Protein AF-A0A1I1DVZ3-F1 (afdb_monomer)

Nearest PDB structures (foldseek):
  5sxc-assembly1_B  TM=3.433E-01  e=1.036E+00  Homo sapiens
  8i7r-assembly1_D5  TM=2.987E-01  e=3.873E+00  Mus musculus

Mean predicted a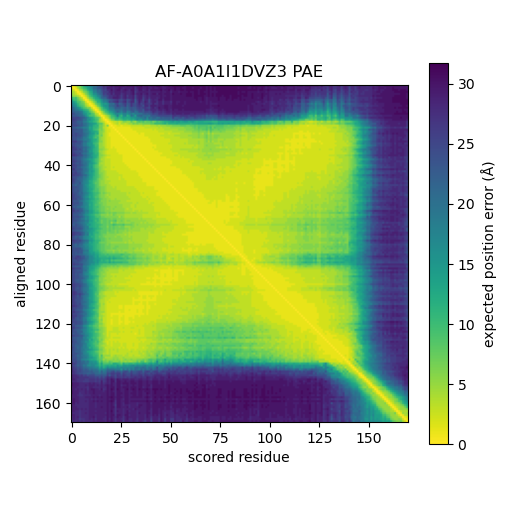ligned error: 12.65 Å

Organism: Natronobacterium haloterrestre (NCBI:txid148448)

Structure (mmCIF, N/CA/C/O backbone):
data_AF-A0A1I1DVZ3-F1
#
_entry.id   AF-A0A1I1DVZ3-F1
#
loop_
_atom_site.group_PDB
_atom_site.id
_atom_site.type_symbol
_atom_site.label_atom_id
_atom_site.label_alt_id
_atom_site.label_comp_id
_atom_site.label_asym_id
_atom_site.label_entity_id
_atom_site.label_seq_id
_atom_site.pdbx_PDB_ins_code
_atom_site.Cartn_x
_atom_site.Cartn_y
_atom_site.Cartn_z
_atom_site.occupancy
_atom_site.B_iso_or_equiv
_atom_site.auth_seq_id
_atom_site.auth_comp_id
_atom_site.auth_asym_id
_atom_site.auth_atom_id
_atom_site.pdbx_PDB_model_num
ATOM 1 N N . MET A 1 1 ? 58.005 8.285 -13.826 1.00 41.75 1 MET A N 1
ATOM 2 C CA . MET A 1 1 ? 56.826 7.568 -14.339 1.00 41.75 1 MET A CA 1
ATOM 3 C C . MET A 1 1 ? 55.647 8.245 -13.690 1.00 41.75 1 MET A C 1
ATOM 5 O O . MET A 1 1 ? 55.462 8.101 -12.492 1.00 41.75 1 MET A O 1
ATOM 9 N N . THR A 1 2 ? 55.045 9.163 -14.432 1.00 37.84 2 THR A N 1
ATOM 10 C CA . THR A 1 2 ? 53.879 9.946 -14.030 1.00 37.84 2 THR A CA 1
ATOM 11 C C . THR A 1 2 ? 52.686 9.002 -13.957 1.00 37.84 2 THR A C 1
ATOM 13 O O . THR A 1 2 ? 52.478 8.225 -14.884 1.00 37.84 2 THR A O 1
ATOM 16 N N . SER A 1 3 ? 51.974 9.015 -12.835 1.00 39.69 3 SER A N 1
ATOM 17 C CA . SER A 1 3 ? 50.671 8.369 -12.721 1.00 39.69 3 SER A CA 1
ATOM 18 C C . SER A 1 3 ? 49.631 9.355 -13.238 1.00 39.69 3 SER A C 1
ATOM 20 O O . SER A 1 3 ? 49.531 10.449 -12.684 1.00 39.69 3 SER A O 1
ATOM 22 N N . ASP A 1 4 ? 48.911 8.986 -14.292 1.00 39.94 4 ASP A N 1
ATOM 23 C CA . ASP A 1 4 ? 47.692 9.668 -14.727 1.00 39.94 4 ASP A CA 1
ATOM 24 C C . ASP A 1 4 ? 46.552 9.350 -13.744 1.00 39.94 4 ASP A C 1
ATOM 26 O O . ASP A 1 4 ? 46.308 8.168 -13.478 1.00 39.94 4 ASP A O 1
ATOM 30 N N . PRO A 1 5 ? 45.868 10.360 -13.177 1.00 47.25 5 PRO A N 1
ATOM 31 C CA . PRO A 1 5 ? 44.683 10.184 -12.357 1.00 47.25 5 PRO A CA 1
ATOM 32 C C . PRO A 1 5 ? 43.448 10.687 -13.116 1.00 47.25 5 PRO A C 1
ATOM 34 O O . PRO A 1 5 ? 42.856 11.673 -12.713 1.00 47.25 5 PRO A O 1
ATOM 37 N N . ASP A 1 6 ? 43.082 10.042 -14.218 1.00 41.62 6 ASP A N 1
ATOM 38 C CA . ASP A 1 6 ? 41.794 10.278 -14.881 1.00 41.62 6 ASP A CA 1
ATOM 39 C C . ASP A 1 6 ? 41.326 8.961 -15.499 1.00 41.62 6 ASP A C 1
ATOM 41 O O . ASP A 1 6 ? 41.637 8.613 -16.636 1.00 41.62 6 ASP A O 1
ATOM 45 N N . SER A 1 7 ? 40.630 8.170 -14.692 1.00 47.69 7 SER A N 1
ATOM 46 C CA . SER A 1 7 ? 39.798 7.075 -15.179 1.00 47.69 7 SER A CA 1
ATOM 47 C C . SER A 1 7 ? 38.698 6.826 -14.155 1.00 47.69 7 SER A C 1
ATOM 49 O O . SER A 1 7 ? 38.601 5.741 -13.586 1.00 47.69 7 SER A O 1
ATOM 51 N N . ASP A 1 8 ? 37.859 7.840 -13.939 1.00 43.19 8 ASP A N 1
ATOM 52 C CA . ASP A 1 8 ? 36.525 7.688 -13.345 1.00 43.19 8 ASP A CA 1
ATOM 53 C C . ASP A 1 8 ? 35.568 7.046 -14.370 1.00 43.19 8 ASP A C 1
ATOM 55 O O . ASP A 1 8 ? 34.494 7.559 -14.679 1.00 43.19 8 ASP A O 1
ATOM 59 N N . ALA A 1 9 ? 35.979 5.919 -14.952 1.00 42.25 9 ALA A N 1
ATOM 60 C CA . ALA A 1 9 ? 35.057 5.032 -15.636 1.00 42.25 9 ALA A CA 1
ATOM 61 C C . ALA A 1 9 ? 34.456 4.137 -14.552 1.00 42.25 9 ALA A C 1
ATOM 63 O O . ALA A 1 9 ? 35.104 3.192 -14.103 1.00 42.25 9 ALA A O 1
ATOM 64 N N . ASP A 1 10 ? 33.259 4.498 -14.090 1.00 39.22 10 ASP A N 1
ATOM 65 C CA . ASP A 1 10 ? 32.437 3.656 -13.223 1.00 39.22 10 ASP A CA 1
ATOM 66 C C . ASP A 1 10 ? 32.181 2.321 -13.949 1.00 39.22 10 ASP A C 1
ATOM 68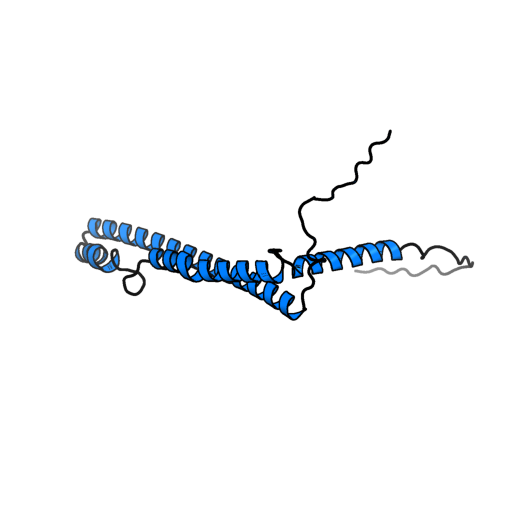 O O . ASP A 1 10 ? 31.508 2.310 -14.985 1.00 39.22 10 ASP A O 1
ATOM 72 N N . PRO A 1 11 ? 32.788 1.206 -13.510 1.00 39.62 11 PRO A N 1
ATOM 73 C CA . PRO A 1 11 ? 32.880 0.008 -14.320 1.00 39.62 11 PRO A CA 1
ATOM 74 C C . PRO A 1 11 ? 31.702 -0.926 -14.034 1.00 39.62 11 PRO A C 1
ATOM 76 O O . PRO A 1 11 ? 31.946 -2.081 -13.713 1.00 39.62 11 PRO A O 1
ATOM 79 N N . ASP A 1 12 ? 30.452 -0.454 -14.093 1.00 45.56 12 ASP A N 1
ATOM 80 C CA . ASP A 1 12 ? 29.285 -1.358 -14.113 1.00 45.56 12 ASP A CA 1
ATOM 81 C C . ASP A 1 12 ? 27.960 -0.689 -14.516 1.00 45.56 12 ASP A C 1
ATOM 83 O O . ASP A 1 12 ? 26.927 -0.816 -13.855 1.00 45.56 12 ASP A O 1
ATOM 87 N N . VAL A 1 13 ? 27.961 0.070 -15.610 1.00 47.22 13 VAL A N 1
ATOM 88 C CA . VAL A 1 13 ? 26.709 0.526 -16.210 1.00 47.22 13 VAL A CA 1
ATOM 89 C C . VAL A 1 13 ? 26.836 0.312 -17.705 1.00 47.22 13 VAL A C 1
ATOM 91 O O . VAL A 1 13 ? 27.476 1.109 -18.382 1.00 47.22 13 VAL A O 1
ATOM 94 N N . ALA A 1 14 ? 26.257 -0.774 -18.221 1.00 47.44 14 ALA A N 1
ATOM 95 C CA . ALA A 1 14 ? 25.968 -0.859 -19.646 1.00 47.44 14 ALA A CA 1
ATOM 96 C C . ALA A 1 14 ? 25.220 0.430 -20.021 1.00 47.44 14 ALA A C 1
ATOM 98 O O . ALA A 1 14 ? 24.123 0.704 -19.510 1.00 47.44 14 ALA A O 1
ATOM 99 N N . ASP A 1 15 ? 25.875 1.291 -20.800 1.00 57.72 15 ASP A N 1
ATOM 100 C CA . ASP A 1 15 ? 25.218 2.451 -21.377 1.00 57.72 15 ASP A CA 1
ATOM 101 C C . ASP A 1 15 ? 24.066 1.885 -22.209 1.00 57.72 15 ASP A C 1
ATOM 103 O O . ASP A 1 15 ? 24.278 1.020 -23.057 1.00 57.72 15 ASP A O 1
ATOM 107 N N . GLY A 1 16 ? 22.832 2.341 -21.962 1.00 55.88 16 GLY A N 1
ATOM 108 C CA . GLY A 1 16 ? 21.633 1.899 -22.702 1.00 55.88 16 GLY A CA 1
ATOM 109 C C . GLY A 1 16 ? 21.648 2.275 -24.195 1.00 55.88 16 GLY A C 1
ATOM 110 O O . GLY A 1 16 ? 20.612 2.254 -24.859 1.00 55.88 16 GLY A O 1
ATOM 111 N N . ASP A 1 17 ? 22.818 2.672 -24.685 1.00 60.56 17 ASP A N 1
ATOM 112 C CA . ASP A 1 17 ? 23.163 3.065 -26.039 1.00 60.56 17 ASP A CA 1
ATOM 113 C C . ASP A 1 17 ? 23.428 1.839 -26.932 1.00 60.56 17 ASP A C 1
ATOM 115 O O . ASP A 1 17 ? 23.103 1.864 -28.113 1.00 60.56 17 ASP A O 1
ATOM 119 N N . ASP A 1 18 ? 23.905 0.722 -26.362 1.00 71.88 18 ASP A N 1
ATOM 120 C CA . ASP A 1 18 ? 24.167 -0.521 -27.117 1.00 71.88 18 ASP A CA 1
ATOM 121 C C . ASP A 1 18 ? 22.898 -1.376 -27.343 1.00 71.88 18 ASP A C 1
ATOM 123 O O . ASP A 1 18 ? 22.931 -2.385 -28.047 1.00 71.88 18 ASP A O 1
ATOM 127 N N . LEU A 1 19 ? 21.759 -0.977 -26.761 1.00 85.00 19 LEU A N 1
ATOM 128 C CA . LEU A 1 19 ? 20.479 -1.668 -26.933 1.00 85.00 19 LEU A CA 1
ATOM 129 C C . LEU A 1 19 ? 19.810 -1.254 -28.251 1.00 85.00 19 LEU A C 1
ATOM 131 O O . LEU A 1 19 ? 19.366 -0.114 -28.412 1.00 85.00 19 LEU A O 1
ATOM 135 N N . GLU A 1 20 ? 19.649 -2.190 -29.184 1.00 89.00 20 GLU A N 1
ATOM 136 C CA . GLU A 1 20 ? 18.921 -1.964 -30.439 1.00 89.00 20 GLU A CA 1
ATOM 137 C C . GLU A 1 20 ? 17.393 -2.030 -30.233 1.00 89.00 20 GLU A C 1
ATOM 139 O O . GLU A 1 20 ? 16.728 -2.969 -30.660 1.00 89.00 20 GLU A O 1
ATOM 144 N N . LEU A 1 21 ? 16.827 -1.009 -29.582 1.00 93.69 21 LEU A N 1
ATOM 145 C CA . LEU A 1 21 ? 15.379 -0.854 -29.385 1.00 93.69 21 LEU A CA 1
ATOM 146 C C . LEU A 1 21 ? 14.715 -0.067 -30.517 1.00 93.69 21 LEU A C 1
ATOM 148 O O . LEU A 1 21 ? 15.203 0.987 -30.936 1.00 93.69 21 LEU A O 1
ATOM 152 N N . THR A 1 22 ? 13.528 -0.504 -30.937 1.00 95.12 22 THR A N 1
ATOM 153 C CA . THR A 1 22 ? 12.620 0.350 -31.706 1.00 95.12 22 THR A CA 1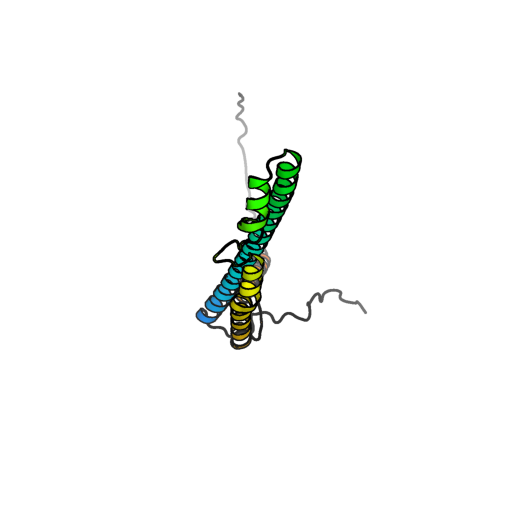
ATOM 154 C C . THR A 1 22 ? 12.061 1.477 -30.833 1.00 95.12 22 THR A C 1
ATOM 156 O O . THR A 1 22 ? 11.920 1.348 -29.618 1.00 95.12 22 THR A O 1
ATOM 159 N N . GLU A 1 23 ? 11.650 2.581 -31.461 1.00 92.94 23 GLU A N 1
ATOM 160 C CA . GLU A 1 23 ? 11.001 3.703 -30.764 1.00 92.94 23 GLU A CA 1
ATOM 161 C C . GLU A 1 23 ? 9.741 3.261 -29.995 1.00 92.94 23 GLU A C 1
ATOM 163 O O . GLU A 1 23 ? 9.410 3.818 -28.950 1.00 92.94 23 GLU A O 1
ATOM 168 N N . ALA A 1 24 ? 9.020 2.260 -30.512 1.00 96.88 24 ALA A N 1
ATOM 169 C CA . ALA A 1 24 ? 7.826 1.724 -29.869 1.00 96.88 24 ALA A CA 1
ATOM 170 C C . ALA A 1 24 ? 8.163 0.896 -28.618 1.00 96.88 24 ALA A C 1
ATOM 172 O O . ALA A 1 24 ? 7.459 1.013 -27.617 1.00 96.88 24 ALA A O 1
ATOM 173 N N . GLU A 1 25 ? 9.229 0.091 -28.656 1.00 96.75 25 GLU A N 1
ATOM 174 C CA . GLU A 1 25 ? 9.705 -0.679 -27.497 1.00 96.75 25 GLU A CA 1
ATOM 175 C C . GLU A 1 25 ? 10.236 0.246 -26.403 1.00 96.75 25 GLU A C 1
ATOM 177 O O . GLU A 1 25 ? 9.863 0.095 -25.243 1.00 96.75 25 GLU A O 1
ATOM 182 N N . GLU A 1 26 ? 11.023 1.259 -26.769 1.00 95.00 26 GLU A N 1
ATOM 183 C CA . GLU A 1 26 ? 11.514 2.254 -25.816 1.00 95.00 26 GLU A CA 1
ATOM 184 C C . GLU A 1 26 ? 10.354 2.994 -25.121 1.00 95.00 26 GLU A C 1
ATOM 186 O O . GLU A 1 26 ? 10.319 3.096 -23.892 1.00 95.00 26 GLU A O 1
ATOM 191 N N . GLN A 1 27 ? 9.358 3.453 -25.888 1.00 95.69 27 GLN A N 1
ATOM 192 C CA . GLN A 1 27 ? 8.164 4.098 -25.328 1.00 95.69 27 GLN A CA 1
ATOM 193 C C . GLN A 1 27 ? 7.359 3.159 -24.423 1.00 95.69 27 GLN A C 1
ATOM 195 O O . GLN A 1 27 ? 6.840 3.602 -23.396 1.00 95.69 27 GLN A O 1
ATOM 200 N N . ALA A 1 28 ? 7.239 1.880 -24.787 1.00 97.56 28 ALA A N 1
ATOM 201 C CA . ALA A 1 28 ? 6.533 0.892 -23.980 1.00 97.56 28 ALA A CA 1
ATOM 202 C C . ALA A 1 28 ? 7.241 0.652 -22.639 1.00 97.56 28 ALA A C 1
ATOM 204 O O . ALA A 1 28 ? 6.588 0.724 -21.599 1.00 97.56 28 ALA A O 1
ATOM 205 N N . LEU A 1 29 ? 8.563 0.454 -22.649 1.00 96.81 29 LEU A N 1
ATOM 206 C CA . LEU A 1 29 ? 9.367 0.276 -21.436 1.00 96.81 29 LEU A CA 1
ATOM 207 C C . LEU A 1 29 ? 9.261 1.492 -20.509 1.00 96.81 29 LEU A C 1
ATOM 209 O O . LEU A 1 29 ? 8.996 1.344 -19.316 1.00 96.81 29 LEU A O 1
ATOM 213 N N . HIS A 1 30 ? 9.374 2.705 -21.057 1.00 96.31 30 HIS A N 1
ATOM 214 C CA . HIS A 1 30 ? 9.201 3.926 -20.272 1.00 96.31 30 HIS A CA 1
ATOM 215 C C . HIS A 1 30 ? 7.789 4.034 -19.668 1.00 96.31 30 HIS A C 1
ATOM 217 O O . HIS A 1 30 ? 7.632 4.366 -18.490 1.00 96.31 30 HIS A O 1
ATOM 223 N N . ALA A 1 31 ? 6.748 3.716 -20.443 1.00 97.88 31 ALA A N 1
ATOM 224 C CA . ALA A 1 31 ? 5.372 3.734 -19.957 1.00 97.88 31 ALA A CA 1
ATOM 225 C C . ALA A 1 31 ? 5.126 2.699 -18.846 1.00 97.88 31 ALA A C 1
ATOM 227 O O . ALA A 1 31 ? 4.432 3.009 -17.877 1.00 97.88 31 ALA A O 1
ATOM 228 N N . MET A 1 32 ? 5.701 1.498 -18.959 1.00 97.88 32 MET A N 1
ATOM 229 C CA . MET A 1 32 ? 5.614 0.466 -17.922 1.00 97.88 32 MET A CA 1
ATOM 230 C C . MET A 1 32 ? 6.306 0.909 -16.633 1.00 97.88 32 MET A C 1
ATOM 232 O O . MET A 1 32 ? 5.689 0.845 -15.571 1.00 97.88 32 MET A O 1
ATOM 236 N N . GLN A 1 33 ? 7.519 1.456 -16.727 1.00 96.06 33 GLN A N 1
ATOM 237 C CA . GLN A 1 33 ? 8.257 1.987 -15.579 1.00 96.06 33 GLN A CA 1
ATOM 238 C C . GLN A 1 33 ? 7.458 3.073 -14.837 1.00 96.06 33 GLN A C 1
ATOM 240 O O . GLN A 1 33 ? 7.326 3.029 -13.613 1.00 96.06 33 GLN A O 1
ATOM 245 N N . LEU A 1 34 ? 6.874 4.030 -15.570 1.00 97.50 34 LEU A N 1
ATOM 246 C CA . LEU A 1 34 ? 5.995 5.046 -14.980 1.00 97.50 34 LEU A CA 1
ATOM 247 C C . LEU A 1 34 ? 4.734 4.424 -14.365 1.00 97.50 34 LEU A C 1
ATOM 249 O O . LEU A 1 34 ? 4.303 4.830 -13.286 1.00 97.50 34 LEU A O 1
ATOM 253 N N . GLY A 1 35 ? 4.137 3.438 -15.036 1.00 98.06 35 GLY A N 1
ATOM 254 C CA . GLY A 1 35 ? 2.977 2.706 -14.536 1.00 98.06 35 GLY A CA 1
ATOM 255 C C . GLY A 1 35 ? 3.245 2.051 -13.181 1.00 98.06 35 GLY A C 1
ATOM 256 O O . GLY A 1 35 ? 2.492 2.285 -12.235 1.00 98.06 35 GLY A O 1
ATOM 257 N N . ILE A 1 36 ? 4.345 1.305 -13.063 1.00 97.81 36 ILE A N 1
ATOM 258 C CA . ILE A 1 36 ? 4.779 0.665 -11.814 1.00 97.81 36 ILE A CA 1
ATOM 259 C C . ILE A 1 36 ? 5.025 1.696 -10.714 1.00 97.81 36 ILE A C 1
ATOM 261 O O . ILE A 1 36 ? 4.551 1.532 -9.590 1.00 97.81 36 ILE A O 1
ATOM 265 N N . GLU A 1 37 ? 5.667 2.818 -11.035 1.00 98.06 37 GLU A N 1
ATOM 266 C CA . GLU A 1 37 ? 5.876 3.907 -10.079 1.00 98.06 37 GLU A CA 1
ATOM 267 C C . GLU A 1 37 ? 4.545 4.430 -9.502 1.00 98.06 37 GLU A C 1
ATOM 269 O O . GLU A 1 37 ? 4.418 4.670 -8.297 1.00 98.06 37 GLU A O 1
ATOM 274 N N . TYR A 1 38 ? 3.515 4.582 -10.340 1.00 98.62 38 TYR A N 1
ATOM 275 C CA . TYR A 1 38 ? 2.179 4.961 -9.876 1.00 98.62 38 TYR A CA 1
ATOM 276 C C . TYR A 1 38 ? 1.492 3.871 -9.048 1.00 98.62 38 TYR A C 1
ATOM 278 O O . TYR A 1 38 ? 0.793 4.208 -8.090 1.00 98.62 38 TYR A O 1
ATOM 286 N N . ILE A 1 39 ? 1.705 2.591 -9.359 1.00 98.62 39 ILE A N 1
ATOM 287 C CA . ILE A 1 39 ? 1.179 1.476 -8.560 1.00 98.62 39 ILE A CA 1
ATOM 288 C C . ILE A 1 39 ? 1.830 1.472 -7.168 1.00 98.62 39 ILE A C 1
ATOM 290 O O . ILE A 1 39 ? 1.115 1.417 -6.166 1.00 98.62 39 ILE A O 1
ATOM 294 N N . TYR A 1 40 ? 3.148 1.665 -7.067 1.00 98.50 40 TYR A N 1
ATOM 295 C CA . TYR A 1 40 ? 3.829 1.825 -5.776 1.00 98.50 40 TYR A CA 1
ATOM 296 C C . TYR A 1 40 ? 3.326 3.041 -4.987 1.00 98.50 40 TYR A C 1
ATOM 298 O O . TYR A 1 40 ? 3.146 2.965 -3.769 1.00 98.50 40 TYR A O 1
ATOM 306 N N . ARG A 1 41 ? 3.038 4.168 -5.653 1.00 98.62 41 ARG A N 1
ATOM 307 C CA . ARG A 1 41 ? 2.412 5.332 -4.994 1.00 98.62 41 ARG A CA 1
ATOM 308 C C . ARG A 1 41 ? 1.011 5.021 -4.469 1.00 98.62 41 ARG A C 1
ATOM 310 O O . ARG A 1 41 ? 0.657 5.473 -3.377 1.00 98.62 41 ARG A O 1
ATOM 317 N N . ALA A 1 42 ? 0.220 4.265 -5.228 1.00 98.50 42 ALA A N 1
ATOM 318 C CA . ALA A 1 42 ? -1.097 3.815 -4.794 1.00 98.50 42 ALA A CA 1
ATOM 319 C C . ALA A 1 42 ? -0.985 2.891 -3.572 1.00 98.50 42 ALA A C 1
ATOM 321 O O . ALA A 1 42 ? -1.698 3.101 -2.592 1.00 98.50 42 ALA A O 1
ATOM 322 N N . TYR A 1 43 ? -0.027 1.960 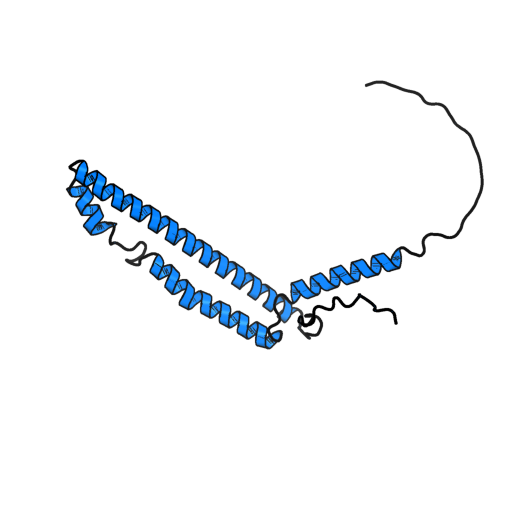-3.573 1.00 98.62 43 TYR A N 1
ATOM 323 C CA . TYR A 1 43 ? 0.268 1.112 -2.418 1.00 98.62 43 TYR A CA 1
ATOM 324 C C . TYR A 1 43 ? 0.667 1.930 -1.181 1.00 98.62 43 TYR A C 1
ATOM 326 O O . TYR A 1 43 ? 0.127 1.732 -0.093 1.00 98.62 43 TYR A O 1
ATOM 334 N N . GLY A 1 44 ? 1.538 2.930 -1.347 1.00 98.62 44 GLY A N 1
ATOM 335 C CA . GLY A 1 44 ? 1.891 3.861 -0.272 1.00 98.62 44 GLY A CA 1
ATOM 336 C C . GLY A 1 44 ? 0.676 4.605 0.297 1.00 98.62 44 GLY A C 1
ATOM 337 O O . GLY A 1 44 ? 0.546 4.747 1.512 1.00 98.62 44 GLY A O 1
ATOM 338 N N . SER A 1 45 ? -0.252 5.021 -0.568 1.00 98.62 45 SER A N 1
ATOM 339 C CA . SER A 1 45 ? -1.506 5.665 -0.152 1.00 98.62 45 SER A CA 1
ATOM 340 C C . SER A 1 45 ? -2.439 4.698 0.588 1.00 98.62 45 SER A C 1
ATOM 342 O O . SER A 1 45 ? -3.106 5.096 1.543 1.00 98.62 45 SER A O 1
ATOM 344 N N . LEU A 1 46 ? -2.464 3.421 0.197 1.00 98.25 46 LEU A N 1
ATOM 345 C CA . LEU A 1 46 ? -3.225 2.374 0.880 1.00 98.25 46 LEU A CA 1
ATOM 346 C C . LEU A 1 46 ? -2.669 2.093 2.287 1.00 98.25 46 LEU A C 1
ATOM 348 O O . LEU A 1 46 ? -3.439 1.994 3.242 1.00 98.25 46 LEU A O 1
ATOM 352 N N . LEU A 1 47 ? -1.342 2.056 2.440 1.00 98.69 47 LEU A N 1
ATOM 353 C CA . LEU A 1 47 ? -0.681 1.970 3.747 1.00 98.69 47 LEU A CA 1
ATOM 354 C C . LEU A 1 47 ? -0.996 3.186 4.626 1.00 98.69 47 LEU A C 1
ATOM 356 O O . LEU A 1 47 ? -1.280 3.047 5.817 1.00 98.69 47 LEU A O 1
ATOM 360 N N . GLU A 1 48 ? -0.972 4.391 4.054 1.00 98.75 48 GLU A N 1
ATOM 361 C CA . GLU A 1 48 ? -1.341 5.600 4.786 1.00 98.75 48 GLU A CA 1
ATOM 362 C C . GLU A 1 48 ? -2.801 5.541 5.266 1.00 98.75 48 GLU A C 1
ATOM 364 O O . GLU A 1 48 ? -3.078 5.813 6.440 1.00 98.75 48 GLU A O 1
ATOM 369 N N . PHE A 1 49 ? -3.722 5.134 4.391 1.00 98.31 49 PHE A N 1
ATOM 370 C CA . PHE A 1 49 ? -5.121 4.899 4.738 1.00 98.31 49 PHE A CA 1
ATOM 371 C C . PHE A 1 49 ? -5.258 3.890 5.887 1.00 98.31 49 PHE A C 1
ATOM 373 O O . PHE A 1 49 ? -5.918 4.197 6.883 1.00 98.31 49 PHE A O 1
ATOM 380 N N . HIS A 1 50 ? -4.584 2.737 5.803 1.00 98.06 50 HIS A N 1
ATOM 381 C CA . HIS A 1 50 ? -4.566 1.729 6.864 1.00 98.06 50 HIS A CA 1
ATOM 382 C C . HIS A 1 50 ? -4.119 2.325 8.209 1.00 98.06 50 HIS A C 1
ATOM 384 O O . HIS A 1 50 ? -4.809 2.166 9.219 1.00 98.06 50 HIS A O 1
ATOM 390 N N . HIS A 1 51 ? -3.024 3.091 8.229 1.00 98.56 51 HIS A N 1
ATOM 391 C CA . HIS A 1 51 ? -2.533 3.730 9.451 1.00 98.56 51 HIS A CA 1
ATOM 392 C C . HIS A 1 51 ? -3.507 4.764 10.028 1.00 98.56 51 HIS A C 1
ATOM 394 O O . HIS A 1 51 ? -3.646 4.864 11.250 1.00 98.56 51 HIS A O 1
ATOM 400 N N . HIS A 1 52 ? -4.174 5.558 9.184 1.00 98.56 52 HIS A N 1
ATOM 401 C CA . HIS A 1 52 ? -5.184 6.513 9.649 1.00 98.56 52 HIS A CA 1
ATOM 402 C C . HIS A 1 52 ? -6.390 5.803 10.262 1.00 98.56 52 HIS A C 1
ATOM 404 O O . HIS A 1 52 ? -6.831 6.204 11.338 1.00 98.56 52 HIS A O 1
ATOM 410 N N . VAL A 1 53 ? -6.871 4.727 9.636 1.00 97.56 53 VAL A N 1
ATOM 411 C CA . VAL A 1 53 ? -7.969 3.915 10.179 1.00 97.56 53 VAL A CA 1
ATOM 412 C C . VAL A 1 53 ? -7.563 3.270 11.503 1.00 97.56 53 VAL A C 1
ATOM 414 O O . VAL A 1 53 ? -8.289 3.413 12.481 1.00 97.56 53 VAL A O 1
ATOM 417 N N . GLY A 1 54 ? -6.377 2.660 11.590 1.00 96.69 54 GLY A N 1
ATOM 418 C CA . GLY A 1 54 ? -5.882 2.069 12.839 1.00 96.69 54 GLY A CA 1
ATOM 419 C C . GLY A 1 54 ? -5.781 3.089 13.980 1.00 96.69 54 GLY A C 1
ATOM 420 O O . GLY A 1 54 ? -6.217 2.825 15.100 1.00 96.69 54 GLY A O 1
ATOM 421 N N . ARG A 1 55 ? -5.294 4.307 13.698 1.00 98.31 55 ARG A N 1
ATOM 422 C CA . ARG A 1 55 ? -5.290 5.406 14.681 1.00 98.31 55 ARG A CA 1
ATOM 423 C C . ARG A 1 55 ? -6.697 5.813 15.114 1.00 98.31 55 ARG A C 1
ATOM 425 O O . ARG A 1 55 ? -6.907 6.076 16.296 1.00 98.31 55 ARG A O 1
ATOM 432 N N . ALA A 1 56 ? -7.643 5.881 14.181 1.00 97.62 56 ALA A N 1
ATOM 433 C CA . ALA A 1 56 ? -9.030 6.196 14.500 1.00 97.62 56 ALA A CA 1
ATOM 434 C C . ALA A 1 56 ? -9.658 5.107 15.382 1.00 97.62 56 ALA A C 1
ATOM 436 O O . ALA A 1 56 ? -10.272 5.440 16.390 1.00 97.62 56 ALA A O 1
ATOM 437 N N . MET A 1 57 ? -9.440 3.825 15.068 1.00 97.00 57 MET A N 1
ATOM 438 C CA . MET A 1 57 ? -9.946 2.703 15.867 1.00 97.00 57 MET A CA 1
ATOM 439 C C . MET A 1 57 ? -9.373 2.695 17.287 1.00 97.00 57 MET A C 1
ATOM 441 O O . MET A 1 57 ? -10.129 2.495 18.231 1.00 97.00 57 MET A O 1
ATOM 445 N N . ASN A 1 58 ? -8.088 3.023 17.466 1.00 97.88 58 ASN A N 1
ATOM 446 C CA . ASN A 1 58 ? -7.515 3.202 18.805 1.00 97.88 58 ASN A CA 1
ATOM 447 C C . ASN A 1 58 ? -8.247 4.297 19.592 1.00 97.88 58 ASN A C 1
ATOM 449 O O . ASN A 1 58 ? -8.602 4.095 20.746 1.00 97.88 58 ASN A O 1
ATOM 453 N N . ARG A 1 59 ? -8.544 5.439 18.956 1.00 98.56 59 ARG A N 1
ATOM 454 C CA . ARG A 1 59 ? -9.287 6.516 19.623 1.00 98.56 59 ARG A CA 1
ATOM 455 C C . ARG A 1 59 ? -10.730 6.118 19.949 1.00 98.56 59 ARG A C 1
ATOM 457 O O . ARG A 1 59 ? -11.265 6.583 20.951 1.00 98.56 59 ARG A O 1
ATOM 464 N N . MET A 1 60 ? -11.355 5.285 19.118 1.00 98.19 60 MET A N 1
ATOM 465 C CA . MET A 1 60 ? -12.684 4.728 19.393 1.00 98.19 60 MET A CA 1
ATOM 466 C C . MET A 1 60 ? -12.654 3.743 20.569 1.00 98.19 60 MET A C 1
ATOM 468 O O . MET A 1 60 ? -13.589 3.745 21.361 1.00 98.19 60 MET A O 1
ATOM 472 N N . ALA A 1 61 ? -11.582 2.961 20.720 1.00 98.25 61 ALA A N 1
ATOM 473 C CA . ALA A 1 61 ? -11.377 2.104 21.886 1.00 98.25 61 ALA A CA 1
ATOM 474 C C . ALA A 1 61 ? -11.179 2.932 23.168 1.00 98.25 61 ALA A C 1
ATOM 476 O O . ALA A 1 61 ? -11.839 2.669 24.165 1.00 98.25 61 ALA A O 1
ATOM 477 N N . ASP A 1 62 ? -10.381 4.006 23.120 1.00 98.69 62 ASP A N 1
ATOM 478 C CA . ASP A 1 62 ? -10.274 4.938 24.254 1.00 98.69 62 ASP A CA 1
ATOM 479 C C . ASP A 1 62 ? -11.653 5.525 24.626 1.00 98.69 62 ASP A C 1
ATOM 481 O O . ASP A 1 62 ? -11.985 5.679 25.799 1.00 98.69 62 ASP A O 1
ATOM 485 N N . ALA A 1 63 ? -12.479 5.848 23.624 1.00 98.75 63 ALA A N 1
ATOM 486 C CA . ALA A 1 63 ? -13.826 6.362 23.847 1.00 98.75 63 ALA A CA 1
ATOM 487 C C . ALA A 1 63 ? -14.771 5.315 24.467 1.00 98.75 63 ALA A C 1
ATOM 489 O O . ALA A 1 63 ? -15.653 5.697 25.234 1.00 98.75 63 ALA A O 1
ATOM 490 N N . GLU A 1 64 ? -14.598 4.021 24.171 1.00 98.69 64 GLU A N 1
ATOM 491 C CA . GLU A 1 64 ? -15.315 2.937 24.859 1.00 98.69 64 GLU A CA 1
ATOM 492 C C . GLU A 1 64 ? -15.065 3.004 26.372 1.00 98.69 64 GLU A C 1
ATOM 494 O O . GLU A 1 64 ? -16.016 3.034 27.160 1.00 98.69 64 GLU A O 1
ATOM 499 N N . ASP A 1 65 ? -13.793 3.081 26.771 1.00 98.56 65 ASP A N 1
ATOM 500 C CA . ASP A 1 65 ? -13.396 3.158 28.177 1.00 98.56 65 ASP A CA 1
ATOM 501 C C . ASP A 1 65 ? -13.927 4.441 28.838 1.00 98.56 65 ASP A C 1
ATOM 503 O O . ASP A 1 65 ? -14.541 4.382 29.906 1.00 98.56 65 ASP A O 1
ATOM 507 N N . GLU A 1 66 ? -13.786 5.594 28.174 1.00 98.88 66 GLU A N 1
ATOM 508 C CA . GLU A 1 66 ? -14.309 6.884 28.652 1.00 98.88 66 GLU A CA 1
ATOM 509 C C . GLU A 1 66 ? -15.841 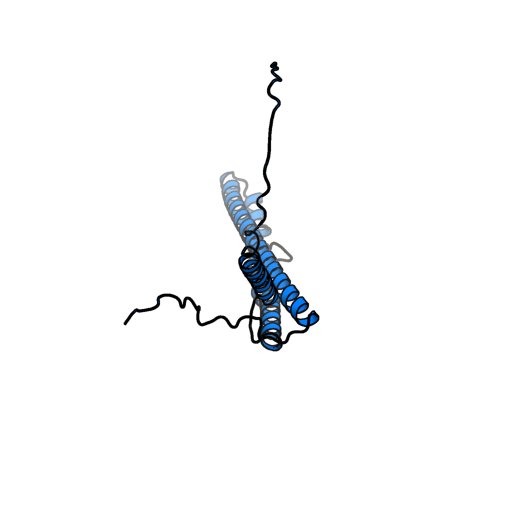6.854 28.848 1.00 98.88 66 GLU A C 1
ATOM 511 O O . GLU A 1 66 ? -16.363 7.387 29.833 1.00 98.88 66 GLU A O 1
ATOM 516 N N . LEU A 1 67 ? -16.585 6.216 27.936 1.00 98.88 67 LEU A N 1
ATOM 517 C CA . LEU A 1 67 ? -18.038 6.051 28.050 1.00 98.88 67 LEU A CA 1
ATOM 518 C C . LEU A 1 67 ? -18.408 5.167 29.242 1.00 98.88 67 LEU A C 1
ATOM 520 O O . LEU A 1 67 ? -19.345 5.496 29.978 1.00 98.88 67 LEU A O 1
ATOM 524 N N . ARG A 1 68 ? -17.665 4.079 29.463 1.00 98.50 68 ARG A N 1
ATOM 525 C CA . ARG A 1 68 ? -17.872 3.181 30.603 1.00 98.50 68 ARG A CA 1
ATOM 526 C C . ARG A 1 68 ? -17.616 3.900 31.927 1.00 98.50 68 ARG A C 1
ATOM 528 O O . ARG A 1 68 ? -18.458 3.855 32.823 1.00 98.50 68 ARG A O 1
ATOM 535 N N . GLU A 1 69 ? -16.524 4.655 32.030 1.00 98.56 69 GLU A N 1
ATOM 536 C CA . GLU A 1 69 ? -16.216 5.477 33.209 1.00 98.56 69 GLU A CA 1
ATOM 537 C C . GLU A 1 69 ? -17.280 6.551 33.485 1.00 98.56 69 GLU A C 1
ATOM 539 O O . GLU A 1 69 ? -17.599 6.839 34.643 1.00 98.56 69 GLU A O 1
ATOM 544 N N . ALA A 1 70 ? -17.877 7.114 32.432 1.00 98.75 70 ALA A N 1
ATOM 545 C CA . ALA A 1 70 ? -18.969 8.079 32.533 1.00 98.75 70 ALA A CA 1
ATOM 546 C C . ALA A 1 70 ? -20.341 7.447 32.864 1.00 98.75 70 ALA A C 1
ATOM 548 O O . ALA A 1 70 ? -21.313 8.177 33.076 1.00 98.75 70 ALA A O 1
ATOM 549 N N . GLY A 1 71 ? -20.441 6.114 32.936 1.00 98.75 71 GLY A N 1
ATOM 550 C CA . GLY A 1 71 ? -21.678 5.385 33.238 1.00 98.75 71 GLY A CA 1
ATOM 551 C C . GLY A 1 71 ? -22.591 5.146 32.029 1.00 98.75 71 GLY A C 1
ATOM 552 O O . GLY A 1 71 ? -23.782 4.879 32.202 1.00 98.75 71 GLY A O 1
ATOM 553 N N . HIS A 1 72 ? -22.060 5.243 30.810 1.00 98.81 72 HIS A N 1
ATOM 554 C CA . HIS A 1 72 ? -22.771 5.032 29.549 1.00 98.81 72 HIS A CA 1
ATOM 555 C C . HIS A 1 72 ? -22.515 3.631 28.961 1.00 98.81 72 HIS A C 1
ATOM 557 O O . HIS A 1 72 ? -22.073 3.498 27.822 1.00 98.81 72 HIS A O 1
ATOM 563 N N . GLU A 1 73 ? -22.828 2.584 29.733 1.00 98.69 73 GLU A N 1
ATOM 564 C CA . GLU A 1 73 ? -22.544 1.178 29.379 1.00 98.69 73 GLU A CA 1
ATOM 565 C C . GLU A 1 73 ? -23.161 0.737 28.043 1.00 98.69 73 GLU A C 1
ATOM 567 O O . GLU A 1 73 ? -22.505 0.048 27.279 1.00 98.69 73 GLU A O 1
ATOM 572 N N . GLU A 1 74 ? -24.382 1.172 27.708 1.00 98.62 74 GLU A N 1
ATOM 573 C CA . GLU A 1 74 ? -25.045 0.783 26.448 1.00 98.62 74 GLU A CA 1
ATOM 574 C C . GLU A 1 74 ? -24.241 1.209 25.208 1.00 98.62 74 GLU A C 1
ATOM 576 O O . GLU A 1 74 ? -24.085 0.434 24.267 1.00 98.62 74 GLU A O 1
ATOM 581 N N . TRP A 1 75 ? -23.681 2.423 25.222 1.00 98.69 75 TRP A N 1
ATOM 582 C CA . TRP A 1 75 ? -22.862 2.921 24.115 1.00 98.69 75 TRP A CA 1
ATOM 583 C C . TRP A 1 75 ? -21.478 2.274 24.088 1.00 98.69 75 TRP A C 1
ATOM 585 O O . TRP A 1 75 ? -20.962 1.990 23.008 1.00 98.69 75 TRP A O 1
ATOM 595 N N . ALA A 1 76 ? -20.890 2.022 25.261 1.00 98.81 76 ALA A N 1
ATOM 596 C CA . ALA A 1 76 ? -19.624 1.303 25.366 1.00 98.81 76 ALA A CA 1
ATOM 597 C C . ALA A 1 76 ? -19.761 -0.137 24.841 1.00 98.81 76 ALA A C 1
ATOM 599 O O . ALA A 1 76 ? -18.949 -0.589 24.041 1.00 98.81 76 ALA A O 1
ATOM 600 N N . ASP A 1 77 ? -20.828 -0.840 25.221 1.00 98.69 77 ASP A N 1
ATOM 601 C CA . ASP A 1 77 ? -21.105 -2.201 24.765 1.00 98.69 77 ASP A CA 1
ATOM 602 C C . ASP A 1 77 ? -21.363 -2.254 23.253 1.00 98.69 77 ASP A C 1
ATOM 604 O O . ASP A 1 77 ? -20.821 -3.129 22.582 1.00 98.69 77 ASP A O 1
ATOM 608 N N . GLN A 1 78 ? -22.098 -1.288 22.687 1.00 98.50 78 GLN A N 1
ATOM 609 C CA . GLN A 1 78 ? -22.282 -1.196 21.235 1.00 98.50 78 GLN A CA 1
ATOM 610 C C . GLN A 1 78 ? -20.953 -0.977 20.493 1.00 98.50 78 GLN A C 1
ATOM 612 O O . GLN A 1 78 ? -20.702 -1.619 19.473 1.00 98.50 78 GLN A O 1
ATOM 617 N N . LEU A 1 79 ? -20.071 -0.103 20.994 1.00 98.06 79 LEU A N 1
ATOM 618 C CA . LEU A 1 79 ? -18.740 0.065 20.402 1.00 98.06 79 LEU A CA 1
ATOM 619 C C . LEU A 1 79 ? -17.932 -1.233 20.456 1.00 98.06 79 LEU A C 1
ATOM 621 O O . LEU A 1 79 ? -17.401 -1.651 19.428 1.00 98.06 79 LEU A O 1
ATOM 625 N N . ARG A 1 80 ? -17.882 -1.875 21.625 1.00 98.12 80 ARG A N 1
ATOM 626 C CA . ARG A 1 80 ? -17.126 -3.106 21.872 1.00 98.12 80 ARG A CA 1
ATOM 627 C C . ARG A 1 80 ? -17.595 -4.281 21.021 1.00 98.12 80 ARG A C 1
ATOM 629 O O . ARG A 1 80 ? -16.769 -5.016 20.490 1.00 98.12 80 ARG A O 1
ATOM 636 N N . ASP A 1 81 ? -18.906 -4.492 20.947 1.00 98.19 81 ASP A N 1
ATOM 637 C CA . ASP A 1 81 ? -19.478 -5.719 20.388 1.00 98.19 81 ASP A CA 1
ATOM 638 C C . ASP A 1 81 ? -19.789 -5.598 18.898 1.00 98.19 81 ASP A C 1
ATOM 640 O O . ASP A 1 81 ? -19.735 -6.600 18.184 1.00 98.19 81 ASP A O 1
ATOM 644 N N . GLU A 1 82 ? -20.116 -4.392 18.422 1.00 96.69 82 GLU A N 1
ATOM 645 C CA . GLU A 1 82 ? -20.582 -4.182 17.050 1.00 96.69 82 GLU A CA 1
ATOM 646 C C . GLU A 1 82 ? -19.565 -3.429 16.191 1.00 96.69 82 GLU A C 1
ATOM 648 O O . GLU A 1 82 ? -19.311 -3.837 15.063 1.00 96.69 82 GLU A O 1
ATOM 653 N N . HIS A 1 83 ? -18.976 -2.334 16.684 1.00 95.62 83 HIS A N 1
ATOM 654 C CA . HIS A 1 83 ? -18.217 -1.417 15.820 1.00 95.62 83 HIS A CA 1
ATOM 655 C C . HIS A 1 83 ? -16.705 -1.648 15.794 1.00 95.62 83 HIS A C 1
ATOM 657 O O . HIS A 1 83 ? -16.111 -1.615 14.722 1.00 95.62 83 HIS A O 1
ATOM 663 N N . LEU A 1 84 ? -16.065 -1.864 16.943 1.00 96.38 84 LEU A N 1
ATOM 664 C CA . LEU A 1 84 ? -14.625 -2.126 17.024 1.00 96.38 84 LEU A CA 1
ATOM 665 C C . LEU A 1 84 ? -14.190 -3.452 16.375 1.00 96.38 84 LEU A C 1
ATOM 667 O O . LEU A 1 84 ? -13.125 -3.462 15.759 1.00 96.38 84 LEU A O 1
ATOM 671 N N . PRO A 1 85 ? -14.950 -4.561 16.472 1.00 96.44 85 PRO A N 1
ATOM 672 C CA . PRO A 1 85 ? -14.573 -5.805 15.806 1.00 96.44 85 PRO A CA 1
ATOM 673 C C . PRO A 1 85 ? -14.977 -5.844 14.325 1.00 96.44 85 PRO A C 1
ATOM 675 O O . PRO A 1 85 ? -14.512 -6.728 13.603 1.00 96.44 85 PRO A O 1
ATOM 678 N N . ALA A 1 86 ? -15.831 -4.921 13.866 1.00 94.19 86 ALA A N 1
ATOM 679 C CA . ALA A 1 86 ? -16.270 -4.881 12.478 1.00 94.19 86 ALA A CA 1
ATOM 680 C C . ALA A 1 86 ? -15.122 -4.519 11.530 1.00 94.19 86 ALA A C 1
ATOM 682 O O . ALA A 1 86 ? -14.280 -3.666 11.821 1.00 94.19 86 ALA A O 1
ATOM 683 N N . GLY A 1 87 ? -15.122 -5.148 10.356 1.00 92.06 87 GLY A N 1
ATOM 684 C CA . GLY A 1 87 ? -14.248 -4.731 9.269 1.00 92.06 87 GLY A CA 1
ATOM 685 C C . GLY A 1 87 ? -14.656 -3.376 8.693 1.00 92.06 87 GLY A C 1
ATOM 686 O O . GLY A 1 87 ? -15.803 -2.940 8.792 1.00 92.06 87 GLY A O 1
ATOM 687 N N . ALA A 1 88 ? -13.704 -2.709 8.047 1.00 90.69 88 ALA A N 1
ATOM 688 C CA . ALA A 1 88 ? -13.930 -1.412 7.423 1.00 90.69 88 ALA A CA 1
ATOM 689 C C . ALA A 1 88 ? -14.742 -1.517 6.119 1.00 90.69 88 ALA A C 1
ATOM 691 O O . ALA A 1 88 ? -15.475 -0.587 5.784 1.00 90.69 88 ALA A O 1
ATOM 692 N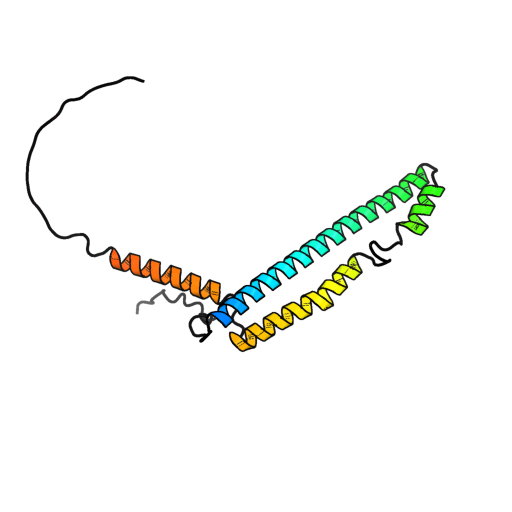 N . ILE A 1 89 ? -14.589 -2.615 5.364 1.00 91.31 89 ILE A N 1
ATOM 693 C CA . ILE A 1 89 ? -15.235 -2.826 4.057 1.00 91.31 89 ILE A CA 1
ATOM 694 C C . ILE A 1 89 ? -15.617 -4.300 3.916 1.00 91.31 89 ILE A C 1
ATOM 696 O O . ILE A 1 89 ? -14.730 -5.147 3.871 1.00 91.31 89 ILE A O 1
ATOM 700 N N . ASP A 1 90 ? -16.914 -4.602 3.803 1.00 91.25 90 ASP A N 1
ATOM 701 C CA . ASP A 1 90 ? -17.435 -5.976 3.667 1.00 91.25 90 ASP A CA 1
ATOM 702 C C . ASP A 1 90 ? -16.822 -6.949 4.698 1.00 91.25 90 ASP A C 1
ATOM 704 O O . ASP A 1 90 ? -16.312 -8.009 4.344 1.00 91.25 90 ASP A O 1
ATOM 708 N N . ASP A 1 91 ? -16.801 -6.538 5.971 1.00 92.31 91 ASP A N 1
ATOM 709 C CA . ASP A 1 91 ? -16.186 -7.252 7.105 1.00 92.31 91 ASP A CA 1
ATOM 710 C C . ASP A 1 91 ? -14.661 -7.469 7.032 1.00 92.31 91 ASP A C 1
ATOM 712 O O . ASP A 1 91 ? -14.078 -7.999 7.978 1.00 92.31 91 ASP A O 1
ATOM 716 N N . ARG A 1 92 ? -13.975 -6.963 5.999 1.00 96.12 92 ARG A N 1
ATOM 717 C CA . ARG A 1 92 ? -12.508 -6.984 5.915 1.00 96.12 92 ARG A CA 1
ATOM 718 C C . ARG A 1 92 ? -11.864 -5.848 6.688 1.00 96.12 92 ARG A C 1
ATOM 720 O O . ARG A 1 92 ? -12.286 -4.686 6.628 1.00 96.12 92 ARG A O 1
ATOM 727 N N . TRP A 1 93 ? -10.783 -6.175 7.372 1.00 97.31 93 TRP A N 1
ATOM 728 C CA . TRP A 1 93 ? -9.901 -5.218 8.012 1.00 97.31 93 TRP A CA 1
ATOM 729 C C . TRP A 1 93 ? -8.956 -4.608 6.979 1.00 97.31 93 TRP A C 1
ATOM 731 O O . TRP A 1 93 ? -8.563 -5.234 5.999 1.00 97.31 93 TRP A O 1
ATOM 741 N N . THR A 1 94 ? -8.559 -3.353 7.186 1.00 97.62 94 THR A N 1
ATOM 742 C CA . THR A 1 94 ? -7.757 -2.629 6.186 1.00 97.62 94 THR A CA 1
ATOM 743 C C . THR A 1 94 ? -6.368 -3.227 5.966 1.00 97.62 94 THR A C 1
ATOM 745 O O . THR A 1 94 ? -5.797 -2.997 4.907 1.00 97.62 94 THR A O 1
ATOM 748 N N . PHE A 1 95 ? -5.833 -4.003 6.920 1.00 97.50 95 PHE A N 1
ATOM 749 C CA . PHE A 1 95 ? -4.577 -4.733 6.714 1.00 97.50 95 PHE A CA 1
ATOM 750 C C . PHE A 1 95 ? -4.739 -5.861 5.688 1.00 97.50 95 PHE A C 1
ATOM 752 O O . PHE A 1 95 ? -3.829 -6.085 4.907 1.00 97.50 95 PHE A O 1
ATOM 759 N N . GLU A 1 96 ? -5.907 -6.512 5.625 1.00 97.81 96 GLU A N 1
ATOM 760 C CA . GLU A 1 96 ? -6.166 -7.570 4.641 1.00 97.81 96 GLU A CA 1
ATOM 761 C C . GLU A 1 96 ? -6.150 -6.993 3.223 1.00 97.81 96 GLU A C 1
ATOM 763 O O . GLU A 1 96 ? -5.596 -7.600 2.317 1.00 97.81 96 GLU A O 1
ATOM 768 N N . LEU A 1 97 ? -6.677 -5.775 3.043 1.00 96.81 97 LEU A N 1
ATOM 769 C CA . LEU A 1 97 ? -6.604 -5.063 1.763 1.00 96.81 97 LEU A CA 1
ATOM 770 C C . LEU A 1 97 ? -5.166 -4.696 1.380 1.00 96.81 97 LEU A C 1
ATOM 772 O O . LEU A 1 97 ? -4.823 -4.741 0.204 1.00 96.81 97 LEU A O 1
ATOM 776 N N . VAL A 1 98 ? -4.345 -4.292 2.355 1.00 98.25 98 VAL A N 1
ATOM 777 C CA . VAL A 1 98 ? -2.918 -3.999 2.142 1.00 98.25 98 VAL A CA 1
ATOM 778 C C . VAL A 1 98 ? -2.184 -5.266 1.710 1.00 98.25 98 VAL A C 1
ATOM 780 O O . VAL A 1 98 ? -1.475 -5.236 0.705 1.00 98.25 98 VAL A O 1
ATOM 783 N N . ASP A 1 99 ? -2.387 -6.361 2.443 1.00 98.19 99 ASP A N 1
ATOM 784 C CA . ASP A 1 99 ? -1.735 -7.642 2.190 1.00 98.19 99 ASP A CA 1
ATOM 785 C C . ASP A 1 99 ? -2.118 -8.176 0.804 1.00 98.19 99 ASP A C 1
ATOM 787 O O . ASP A 1 99 ? -1.228 -8.415 -0.010 1.00 98.19 99 ASP A O 1
ATOM 791 N N . GLU A 1 100 ? -3.419 -8.257 0.498 1.00 97.56 100 GLU A N 1
ATOM 792 C CA . GLU A 1 100 ? -3.955 -8.712 -0.797 1.00 97.56 100 GLU A CA 1
ATOM 793 C C . GLU A 1 100 ? -3.436 -7.845 -1.956 1.00 97.56 100 GLU A C 1
ATOM 795 O O . GLU A 1 100 ? -2.940 -8.362 -2.953 1.00 97.56 100 GLU A O 1
ATOM 800 N N . PHE A 1 101 ? -3.456 -6.514 -1.815 1.00 98.25 101 PHE A N 1
ATOM 801 C CA . PHE A 1 101 ? -2.934 -5.623 -2.855 1.00 98.25 101 PHE A CA 1
ATOM 802 C C . PHE A 1 101 ? -1.439 -5.848 -3.114 1.00 98.25 101 PHE A C 1
ATOM 804 O O . PHE A 1 101 ? -1.005 -5.815 -4.265 1.00 98.25 101 PHE A O 1
ATOM 811 N N . SER A 1 102 ? -0.650 -6.035 -2.052 1.00 98.00 102 SER A N 1
ATOM 812 C CA . SER A 1 102 ? 0.803 -6.181 -2.160 1.00 98.00 102 SER A CA 1
ATOM 813 C C . SER A 1 102 ? 1.234 -7.538 -2.717 1.00 98.00 102 SER A C 1
ATOM 815 O O . SER A 1 102 ? 2.127 -7.574 -3.557 1.00 98.00 102 SER A O 1
ATOM 817 N N . ALA A 1 103 ? 0.594 -8.620 -2.267 1.00 97.81 103 ALA A N 1
ATOM 818 C CA . ALA A 1 103 ? 0.965 -9.999 -2.579 1.00 97.81 103 ALA A CA 1
ATOM 819 C C . ALA A 1 103 ? 0.332 -10.528 -3.874 1.00 97.81 103 ALA A C 1
ATOM 821 O O . ALA A 1 103 ? 0.724 -11.579 -4.366 1.00 97.81 103 ALA A O 1
ATOM 822 N N . GLU A 1 104 ? -0.685 -9.844 -4.399 1.00 97.56 104 GLU A N 1
ATOM 823 C CA . GLU A 1 104 ? -1.316 -10.221 -5.661 1.00 97.56 104 GLU A CA 1
ATOM 824 C C . GLU A 1 104 ? -1.019 -9.149 -6.710 1.00 97.56 104 GLU A C 1
ATOM 826 O O . GLU A 1 104 ? -0.093 -9.276 -7.504 1.00 97.56 104 GLU A O 1
ATOM 831 N N . PHE A 1 105 ? -1.751 -8.037 -6.684 1.00 98.25 105 PHE A N 1
ATOM 832 C CA . PHE A 1 105 ? -1.729 -7.076 -7.786 1.00 98.25 105 PHE A CA 1
ATOM 833 C C . PHE A 1 105 ? -0.375 -6.375 -7.991 1.00 98.25 105 PHE A C 1
ATOM 835 O O . PHE A 1 105 ? 0.058 -6.198 -9.130 1.00 98.25 105 PHE A O 1
ATOM 842 N N . LEU A 1 106 ? 0.275 -5.924 -6.913 1.00 98.25 106 LEU A N 1
ATOM 843 C CA . LEU A 1 106 ? 1.562 -5.231 -7.013 1.00 98.25 106 LEU A CA 1
ATOM 844 C C . LEU A 1 106 ? 2.668 -6.181 -7.487 1.00 98.25 106 LEU A C 1
ATOM 846 O O . LEU A 1 106 ? 3.394 -5.819 -8.408 1.00 98.25 106 LEU A O 1
ATOM 850 N N . GLU A 1 107 ? 2.772 -7.365 -6.879 1.00 98.12 107 GLU A N 1
ATOM 851 C CA . GLU A 1 107 ? 3.764 -8.386 -7.242 1.00 98.12 107 GLU A CA 1
ATOM 852 C C . GLU A 1 107 ? 3.602 -8.822 -8.707 1.00 98.12 107 GLU A C 1
ATOM 854 O O . GLU A 1 107 ? 4.564 -8.767 -9.466 1.00 98.12 107 GLU A O 1
ATOM 859 N N . GLU A 1 108 ? 2.377 -9.128 -9.155 1.00 98.44 108 GLU A N 1
ATOM 860 C CA . GLU A 1 108 ? 2.116 -9.536 -10.545 1.00 98.44 108 GLU A CA 1
ATOM 861 C C . GLU A 1 108 ? 2.515 -8.467 -11.575 1.00 98.44 108 GLU A C 1
ATOM 863 O O . GLU A 1 108 ? 3.021 -8.785 -12.656 1.00 98.44 108 GLU A O 1
ATOM 868 N N . MET A 1 109 ? 2.270 -7.191 -11.268 1.00 98.31 109 MET A N 1
ATOM 869 C CA . MET A 1 109 ? 2.621 -6.093 -12.166 1.00 98.31 109 MET A CA 1
ATOM 870 C C . MET A 1 109 ? 4.132 -5.846 -12.201 1.00 98.31 109 MET A C 1
ATOM 872 O O . MET A 1 109 ? 4.671 -5.610 -13.285 1.00 98.31 109 MET A O 1
ATOM 876 N N . ASP A 1 110 ? 4.803 -5.906 -11.048 1.00 97.38 110 ASP A N 1
ATOM 877 C CA . ASP A 1 110 ? 6.258 -5.738 -10.942 1.00 97.38 110 ASP A CA 1
ATOM 878 C C . ASP A 1 110 ? 6.999 -6.864 -11.679 1.00 97.38 110 ASP A C 1
ATOM 880 O O . ASP A 1 110 ? 7.871 -6.597 -12.506 1.00 97.38 110 ASP A O 1
ATOM 884 N N . ASP A 1 111 ? 6.561 -8.113 -11.500 1.00 98.19 111 ASP A N 1
ATOM 885 C CA . ASP A 1 111 ? 7.106 -9.279 -12.203 1.00 98.19 111 ASP A CA 1
ATOM 886 C C . ASP A 1 111 ? 6.931 -9.177 -13.725 1.00 98.19 111 ASP A C 1
ATOM 888 O O . ASP A 1 111 ? 7.830 -9.537 -14.498 1.00 98.19 111 ASP A O 1
ATOM 892 N N . LEU A 1 112 ? 5.776 -8.678 -14.179 1.00 98.44 112 LEU A N 1
ATOM 893 C CA . LEU A 1 112 ? 5.521 -8.459 -15.600 1.00 98.44 112 LEU A CA 1
ATOM 894 C C . LEU A 1 112 ? 6.443 -7.377 -16.177 1.00 98.44 112 LEU A C 1
ATOM 896 O O . LEU A 1 112 ? 6.984 -7.571 -17.266 1.00 98.44 112 LEU A O 1
ATOM 900 N N . GLU A 1 113 ? 6.632 -6.253 -15.478 1.00 98.00 113 GLU A N 1
ATOM 901 C CA . GLU A 1 113 ? 7.585 -5.216 -15.900 1.00 98.00 113 GLU A CA 1
ATOM 902 C C . GLU A 1 113 ? 8.997 -5.769 -15.983 1.00 98.00 113 GLU A C 1
ATOM 904 O O . GLU A 1 113 ? 9.644 -5.613 -17.021 1.00 98.00 113 GLU A O 1
ATOM 909 N N . ALA A 1 114 ? 9.437 -6.469 -14.937 1.00 97.44 114 ALA A N 1
ATOM 910 C CA . ALA A 1 114 ? 10.773 -7.028 -14.872 1.00 97.44 114 ALA A CA 1
ATOM 911 C C . ALA A 1 114 ? 11.016 -8.014 -16.018 1.00 97.44 114 ALA A C 1
ATOM 913 O O . ALA A 1 114 ? 12.058 -7.948 -16.664 1.00 97.44 114 ALA A O 1
ATOM 914 N N . SER A 1 115 ? 10.037 -8.870 -16.322 1.00 98.44 115 SER A N 1
ATOM 915 C CA . SER A 1 115 ? 10.126 -9.836 -17.422 1.00 98.44 115 SER A CA 1
ATOM 916 C C . SER A 1 115 ? 10.217 -9.152 -18.789 1.00 98.44 115 SER A C 1
ATOM 918 O O . SER A 1 115 ? 11.062 -9.508 -19.604 1.00 98.44 115 SER A O 1
ATOM 920 N N . VAL A 1 116 ? 9.385 -8.136 -19.044 1.00 98.12 116 VAL A N 1
ATOM 921 C CA . VAL A 1 116 ? 9.413 -7.398 -20.320 1.00 98.12 116 VAL A CA 1
ATOM 922 C C . VAL A 1 116 ? 10.717 -6.614 -20.478 1.00 98.12 116 VAL A C 1
ATOM 924 O O . VAL A 1 116 ? 11.280 -6.563 -21.571 1.00 98.12 116 VAL A O 1
ATOM 927 N N . ARG A 1 117 ? 11.218 -6.011 -19.397 1.00 97.31 117 ARG A N 1
ATOM 928 C CA . ARG A 1 117 ? 12.496 -5.295 -19.396 1.00 97.31 117 ARG A CA 1
ATOM 929 C C . ARG A 1 117 ? 13.684 -6.237 -19.571 1.00 97.31 117 ARG A C 1
ATOM 931 O O . ARG A 1 117 ? 14.626 -5.871 -20.269 1.00 97.31 117 ARG A O 1
ATOM 938 N N . GLU A 1 118 ? 13.650 -7.423 -18.971 1.00 97.06 118 GLU A N 1
ATOM 939 C CA . GLU A 1 118 ? 14.659 -8.461 -19.202 1.00 97.06 118 GLU A CA 1
ATOM 940 C C . GLU A 1 118 ? 14.690 -8.858 -20.682 1.00 97.06 118 GLU A C 1
ATOM 942 O O . GLU A 1 118 ? 15.744 -8.802 -21.307 1.00 97.06 118 GLU A O 1
ATOM 947 N N . ASP A 1 119 ? 13.526 -9.155 -21.264 1.00 97.25 119 ASP A N 1
ATOM 948 C CA . ASP A 1 119 ? 13.416 -9.633 -22.644 1.00 97.25 119 ASP A CA 1
ATOM 949 C C . ASP A 1 119 ? 13.798 -8.580 -23.698 1.00 97.25 119 ASP A C 1
ATOM 951 O O . ASP A 1 119 ? 14.353 -8.928 -24.741 1.00 97.25 119 ASP A O 1
ATOM 955 N N . LEU A 1 120 ? 13.456 -7.306 -23.475 1.00 96.19 120 LEU A N 1
ATOM 956 C CA . LEU A 1 120 ? 13.655 -6.247 -24.473 1.00 96.19 120 LEU A CA 1
ATOM 957 C C . LEU A 1 120 ? 14.932 -5.434 -24.259 1.00 96.19 120 LEU A C 1
ATOM 959 O O . LEU A 1 120 ? 15.477 -4.906 -25.224 1.00 96.19 120 LEU A O 1
ATOM 963 N N . ALA A 1 121 ? 15.389 -5.287 -23.017 1.00 95.56 121 ALA A N 1
ATOM 964 C CA . ALA A 1 121 ? 16.454 -4.353 -22.654 1.00 95.56 121 ALA A CA 1
ATOM 965 C C . ALA A 1 121 ? 17.564 -4.990 -21.804 1.00 95.56 121 ALA A C 1
ATOM 967 O O . ALA A 1 121 ? 18.299 -4.262 -21.130 1.00 95.56 121 ALA A O 1
ATOM 968 N N . ASP A 1 122 ? 17.674 -6.323 -21.798 1.00 94.31 122 ASP A N 1
ATOM 969 C CA . ASP A 1 122 ? 18.658 -7.082 -21.012 1.00 94.31 122 ASP A CA 1
ATOM 970 C C . ASP A 1 122 ? 18.666 -6.658 -19.530 1.00 94.31 122 ASP A C 1
ATOM 972 O O . ASP A 1 122 ? 19.708 -6.476 -18.896 1.00 94.31 122 ASP A O 1
ATOM 976 N N . GLY A 1 123 ? 17.476 -6.366 -18.998 1.00 93.62 123 GLY A N 1
ATOM 977 C CA . GLY A 1 123 ? 17.290 -5.937 -17.615 1.00 93.62 123 GLY A CA 1
ATOM 978 C C . GLY A 1 123 ? 17.663 -4.473 -17.350 1.00 93.62 123 GLY A C 1
ATOM 979 O O . GLY A 1 123 ? 17.512 -4.003 -16.220 1.00 93.62 123 GLY A O 1
ATOM 980 N N . THR A 1 124 ? 18.095 -3.704 -18.353 1.00 92.88 124 THR A N 1
ATOM 981 C CA . THR A 1 124 ? 18.543 -2.312 -18.183 1.00 92.88 124 THR A CA 1
ATOM 982 C C . THR A 1 124 ? 17.381 -1.384 -17.804 1.00 92.88 124 THR A C 1
ATOM 984 O O . THR A 1 124 ? 16.458 -1.198 -18.597 1.00 92.88 124 THR A O 1
ATOM 987 N N . PRO A 1 125 ? 17.407 -0.734 -16.623 1.00 90.38 125 PRO A N 1
ATOM 988 C CA . PRO A 1 125 ? 16.366 0.209 -16.224 1.00 90.38 125 PRO A CA 1
ATOM 989 C C . PRO A 1 125 ? 16.619 1.608 -16.801 1.00 90.38 125 PRO A C 1
ATOM 991 O O . PRO A 1 125 ? 17.769 1.997 -17.041 1.00 90.38 125 PRO A O 1
ATOM 994 N N . HIS A 1 126 ? 15.558 2.412 -16.912 1.00 91.69 126 HIS A N 1
ATOM 995 C CA . HIS A 1 126 ? 15.633 3.829 -17.287 1.00 91.69 126 HIS A CA 1
ATOM 996 C C . HIS A 1 126 ? 16.283 4.089 -18.658 1.00 91.69 126 HIS A C 1
ATOM 998 O O . HIS A 1 126 ? 17.081 5.018 -18.804 1.00 91.69 126 HIS A O 1
ATOM 1004 N N . VAL A 1 127 ? 16.003 3.251 -19.664 1.00 91.44 127 VAL A N 1
ATOM 1005 C CA . VAL A 1 127 ? 16.651 3.354 -20.987 1.00 91.44 127 VAL A CA 1
ATOM 1006 C C . VAL A 1 127 ? 16.437 4.738 -21.615 1.00 91.44 127 VAL A C 1
ATOM 1008 O O . VAL A 1 127 ? 17.408 5.376 -22.027 1.00 91.44 127 VAL A O 1
ATOM 1011 N N . SER A 1 128 ? 15.206 5.257 -21.598 1.00 87.56 128 SER A N 1
ATOM 1012 C CA . SER A 1 128 ? 14.895 6.587 -22.142 1.00 87.56 128 SER A CA 1
ATOM 1013 C C . SER A 1 128 ? 15.599 7.720 -21.404 1.00 87.56 128 SER A C 1
ATOM 1015 O O . SER A 1 128 ? 16.137 8.638 -22.024 1.00 87.56 128 SER A O 1
ATOM 1017 N N . GLU A 1 129 ? 15.649 7.674 -20.073 1.00 92.06 129 GLU A N 1
ATOM 1018 C CA . GLU A 1 129 ? 16.336 8.689 -19.278 1.00 92.06 129 GLU A CA 1
ATOM 1019 C C . GLU A 1 129 ? 17.855 8.637 -19.484 1.00 92.06 129 GLU A C 1
ATOM 1021 O O . GLU A 1 129 ? 18.503 9.687 -19.519 1.00 92.06 129 GLU A O 1
ATOM 1026 N N . ARG A 1 130 ? 18.433 7.442 -19.669 1.00 92.06 130 ARG A N 1
ATOM 1027 C CA . ARG A 1 130 ? 19.854 7.268 -20.010 1.00 92.06 130 ARG A CA 1
ATOM 1028 C C . ARG A 1 130 ? 20.178 7.872 -21.378 1.00 92.06 130 ARG A C 1
ATOM 1030 O O . ARG A 1 130 ? 21.101 8.682 -21.457 1.00 92.06 130 ARG A O 1
ATOM 1037 N N . ARG A 1 131 ? 19.380 7.581 -22.411 1.00 87.00 131 ARG A N 1
ATOM 1038 C CA . ARG A 1 131 ? 19.532 8.175 -23.755 1.00 87.00 131 ARG A CA 1
ATOM 1039 C C . ARG A 1 131 ? 19.379 9.694 -23.732 1.00 87.00 131 ARG A C 1
ATOM 1041 O O . ARG A 1 131 ? 20.192 10.420 -24.299 1.00 87.00 131 ARG A O 1
ATOM 1048 N N . HIS A 1 132 ? 18.391 10.207 -22.999 1.00 89.00 132 HIS A N 1
ATOM 1049 C CA . HIS A 1 132 ? 18.221 11.650 -22.830 1.00 89.00 132 HIS A CA 1
ATOM 1050 C C . HIS A 1 132 ? 19.430 12.285 -22.122 1.00 89.00 132 HIS A C 1
ATOM 1052 O O . HIS A 1 132 ? 19.933 13.321 -22.561 1.00 89.00 132 HIS A O 1
ATOM 1058 N N . LYS A 1 133 ? 19.951 11.653 -21.063 1.00 91.94 133 LYS A N 1
ATOM 1059 C CA . LYS A 1 133 ? 21.169 12.101 -20.373 1.00 91.94 133 LYS A CA 1
ATOM 1060 C C . LYS A 1 133 ? 22.372 12.154 -21.319 1.00 91.94 133 LYS A C 1
ATOM 1062 O O . LYS A 1 133 ? 23.147 13.104 -21.237 1.00 91.94 133 LYS A O 1
ATOM 1067 N N . GLN A 1 134 ? 22.527 11.174 -22.205 1.00 87.94 134 GLN A N 1
ATOM 1068 C CA . GLN A 1 134 ? 23.583 11.163 -23.217 1.00 87.94 134 GLN A CA 1
ATOM 1069 C C . GLN A 1 134 ? 23.425 12.304 -24.223 1.00 87.94 134 GLN A C 1
ATOM 1071 O O . GLN A 1 134 ? 24.362 13.076 -24.401 1.00 87.94 134 GLN A O 1
ATOM 1076 N N . HIS A 1 135 ? 22.232 12.502 -24.785 1.00 86.56 135 HIS A N 1
ATOM 1077 C CA . HIS A 1 135 ? 21.978 13.607 -25.712 1.00 86.56 135 HIS A CA 1
ATOM 1078 C C . HIS A 1 135 ? 22.301 14.982 -25.095 1.00 86.56 135 HIS A C 1
ATOM 1080 O O . HIS A 1 135 ? 22.874 15.860 -25.743 1.00 86.56 135 HIS A O 1
ATOM 1086 N N . LEU A 1 136 ? 21.972 15.170 -23.810 1.00 90.19 136 LEU A N 1
ATOM 1087 C CA . LEU A 1 136 ? 22.324 16.385 -23.070 1.00 90.19 136 LEU A CA 1
ATOM 1088 C C . LEU A 1 136 ? 23.846 16.5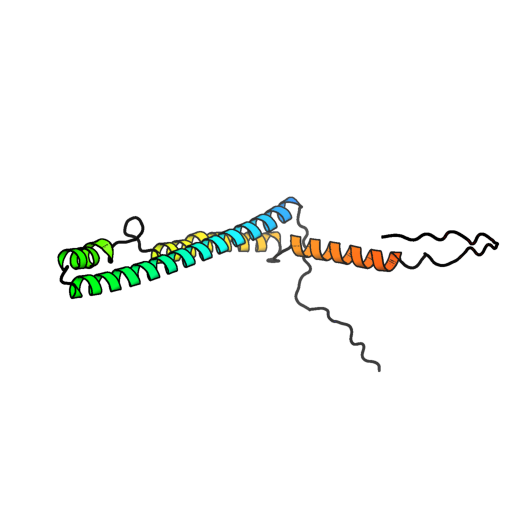73 -22.934 1.00 90.19 136 LEU A C 1
ATOM 1090 O O . LEU A 1 136 ? 24.309 17.712 -22.992 1.00 90.19 136 LEU A O 1
ATOM 1094 N N . ARG A 1 137 ? 24.612 15.486 -22.767 1.00 90.62 137 ARG A N 1
ATOM 1095 C CA . ARG A 1 137 ? 26.086 15.506 -22.697 1.00 90.62 137 ARG A CA 1
ATOM 1096 C C . ARG A 1 137 ? 26.713 15.822 -24.054 1.00 90.62 137 ARG A C 1
ATOM 1098 O O . ARG A 1 137 ? 27.500 16.753 -24.141 1.00 90.62 137 ARG A O 1
ATOM 1105 N N . GLU A 1 138 ? 26.289 15.137 -25.115 1.00 89.81 138 GLU A N 1
ATOM 1106 C CA . GLU A 1 138 ? 26.787 15.358 -26.483 1.00 89.81 138 GLU A CA 1
ATOM 1107 C C . GLU A 1 138 ? 26.601 16.809 -26.935 1.00 89.81 138 GLU A C 1
ATOM 1109 O O . GLU A 1 138 ? 27.490 17.417 -27.535 1.00 89.81 138 GLU A O 1
ATOM 1114 N N . ARG A 1 139 ? 25.444 17.394 -26.606 1.00 87.19 139 ARG A N 1
ATOM 1115 C CA . ARG A 1 139 ? 25.184 18.808 -26.864 1.00 87.19 139 ARG A CA 1
ATOM 1116 C C . ARG A 1 139 ? 26.180 19.708 -26.126 1.00 87.19 139 ARG A C 1
ATOM 1118 O O . ARG A 1 139 ? 26.705 20.632 -26.744 1.00 87.19 139 ARG A O 1
ATOM 1125 N N . ALA A 1 140 ? 26.439 19.451 -24.844 1.00 88.44 140 ALA A N 1
ATOM 1126 C CA . ALA A 1 140 ? 27.373 20.248 -24.050 1.00 88.44 140 ALA A CA 1
ATOM 1127 C C . ALA A 1 140 ? 28.806 20.187 -24.611 1.00 88.44 140 ALA A C 1
ATOM 1129 O O . ALA A 1 140 ? 29.443 21.230 -24.759 1.00 88.44 140 ALA A O 1
ATOM 1130 N N . ASP A 1 141 ? 29.267 19.003 -25.017 1.00 81.25 141 ASP A N 1
ATOM 1131 C CA . ASP A 1 141 ? 30.601 18.811 -25.602 1.00 81.25 141 ASP A CA 1
ATOM 1132 C C . ASP A 1 141 ? 30.737 19.518 -26.966 1.00 81.25 141 ASP A C 1
ATOM 1134 O O . ASP A 1 141 ? 31.792 20.062 -27.310 1.00 81.25 141 ASP A O 1
ATOM 1138 N N . SER A 1 142 ? 29.651 19.565 -27.749 1.00 74.50 142 SER A N 1
ATOM 1139 C CA . SER A 1 142 ? 29.619 20.279 -29.032 1.00 74.50 142 SER A CA 1
ATOM 1140 C C . SER A 1 142 ? 29.676 21.807 -28.877 1.00 74.50 142 SER A C 1
ATOM 1142 O O . SER A 1 142 ? 30.319 22.484 -29.685 1.00 74.50 142 SER A O 1
ATOM 1144 N N . ASP A 1 143 ? 29.068 22.347 -27.815 1.00 67.44 143 ASP A N 1
ATOM 1145 C CA . ASP A 1 143 ? 29.112 23.775 -27.484 1.00 67.44 143 ASP A CA 1
ATOM 1146 C C . ASP A 1 143 ? 30.519 24.190 -26.994 1.00 67.44 143 ASP A C 1
ATOM 1148 O O . ASP A 1 143 ? 30.983 25.291 -27.306 1.00 67.44 143 ASP A O 1
ATOM 1152 N N . GLU A 1 144 ? 31.247 23.300 -26.305 1.00 59.00 144 GLU A N 1
ATOM 1153 C CA . GLU A 1 144 ? 32.641 23.521 -25.883 1.00 59.00 144 GLU A CA 1
ATOM 1154 C C . GLU A 1 144 ? 33.616 23.577 -27.077 1.00 59.00 144 GLU A C 1
ATOM 1156 O O . GLU A 1 144 ? 34.507 24.430 -27.119 1.00 59.00 144 GLU A O 1
ATOM 1161 N N . TYR A 1 145 ? 33.405 22.750 -28.108 1.00 53.19 145 TYR A N 1
ATOM 1162 C CA . TYR A 1 145 ? 34.207 22.774 -29.342 1.00 53.19 145 TYR A CA 1
ATOM 1163 C C . TYR A 1 145 ? 33.865 23.940 -30.296 1.00 53.19 145 TYR A C 1
ATOM 1165 O O . TYR A 1 145 ? 34.707 24.335 -31.106 1.00 53.19 145 TYR A O 1
ATOM 1173 N N . GLY A 1 146 ? 32.665 24.526 -30.205 1.00 52.00 146 GLY A N 1
ATOM 1174 C CA . GLY A 1 146 ? 32.211 25.635 -31.061 1.00 52.00 146 GLY A CA 1
ATOM 1175 C C . GLY A 1 146 ? 32.670 27.039 -30.632 1.00 52.00 146 GLY A C 1
ATOM 1176 O O . GLY A 1 146 ? 32.587 27.982 -31.421 1.00 52.00 146 GLY A O 1
ATOM 1177 N N . GLY A 1 147 ? 33.180 27.202 -29.406 1.00 48.31 147 GLY A N 1
ATOM 1178 C CA . GLY A 1 147 ? 33.585 28.501 -28.844 1.00 48.31 147 GLY A CA 1
ATOM 1179 C C . GLY A 1 147 ? 34.979 29.013 -29.249 1.00 48.31 147 GLY A C 1
ATOM 1180 O O . GLY A 1 147 ? 35.351 30.124 -28.871 1.00 48.31 147 GLY A O 1
ATOM 1181 N N . GLY A 1 148 ? 35.765 28.234 -30.003 1.00 42.91 148 GLY A N 1
ATOM 1182 C CA . GLY A 1 148 ? 37.190 28.506 -30.256 1.00 42.91 148 GLY A CA 1
ATOM 1183 C C . GLY A 1 148 ? 37.545 29.377 -31.473 1.00 42.91 148 GLY A C 1
ATOM 1184 O O . GLY A 1 148 ? 38.692 29.810 -31.580 1.00 42.91 148 GLY A O 1
ATOM 1185 N N . GLU A 1 149 ? 36.616 29.666 -32.392 1.00 43.28 149 GLU A N 1
ATOM 1186 C CA . GLU A 1 149 ? 36.939 30.340 -33.671 1.00 43.28 149 GLU A CA 1
ATOM 1187 C C . GLU A 1 149 ? 36.464 31.802 -33.786 1.00 43.28 149 GLU A C 1
ATOM 1189 O O . GLU A 1 149 ? 36.448 32.373 -34.877 1.00 43.28 149 GLU A O 1
ATOM 1194 N N . ALA A 1 150 ? 36.137 32.462 -32.671 1.00 46.97 150 ALA A N 1
ATOM 1195 C CA . ALA A 1 150 ? 35.684 33.856 -32.673 1.00 46.97 150 ALA A CA 1
ATOM 1196 C C . ALA A 1 150 ? 36.729 34.880 -32.186 1.00 46.97 150 ALA A C 1
ATOM 1198 O O . ALA A 1 150 ? 36.353 35.930 -31.686 1.00 46.97 150 ALA A O 1
ATOM 1199 N N . GLU A 1 151 ? 38.034 34.652 -32.364 1.00 50.47 151 GLU A N 1
ATOM 1200 C CA . GLU A 1 151 ? 39.025 35.736 -32.256 1.00 50.47 151 GLU A CA 1
ATOM 1201 C C . GLU A 1 151 ? 40.161 35.565 -33.267 1.00 50.47 151 GLU A C 1
ATOM 1203 O O . GLU A 1 151 ? 41.162 34.904 -32.998 1.00 50.47 151 GLU A O 1
ATOM 1208 N N . ARG A 1 152 ? 40.024 36.208 -34.437 1.00 45.97 152 ARG A N 1
ATOM 1209 C CA . ARG A 1 152 ? 41.129 36.861 -35.167 1.00 45.97 152 ARG A CA 1
ATOM 1210 C C . ARG A 1 152 ? 40.613 37.604 -36.399 1.00 45.97 152 ARG A C 1
ATOM 1212 O O . ARG A 1 152 ? 40.412 37.029 -37.462 1.00 45.97 152 ARG A O 1
ATOM 1219 N N . GLY A 1 153 ? 40.544 38.928 -36.270 1.00 40.19 153 GLY A N 1
ATOM 1220 C CA . GLY A 1 153 ? 40.844 39.823 -37.385 1.00 40.19 153 GLY A CA 1
ATOM 1221 C C . GLY A 1 153 ? 39.719 40.744 -37.839 1.00 40.19 153 GLY A C 1
ATOM 1222 O O . GLY A 1 153 ? 39.027 40.449 -38.806 1.00 40.19 153 GLY A O 1
ATOM 1223 N N . ARG A 1 154 ? 39.689 41.954 -37.273 1.00 42.59 154 ARG A N 1
ATOM 1224 C CA . ARG A 1 154 ? 39.838 43.183 -38.071 1.00 42.59 154 ARG A CA 1
ATOM 1225 C C . ARG A 1 154 ? 40.091 44.385 -37.167 1.00 42.59 154 ARG A C 1
ATOM 1227 O O . ARG A 1 154 ? 39.199 44.855 -36.474 1.00 42.59 154 ARG A O 1
ATOM 1234 N N . GLY A 1 155 ? 41.330 44.871 -37.209 1.00 40.62 155 GLY A N 1
ATOM 1235 C CA . GLY A 1 155 ? 41.629 46.261 -36.892 1.00 40.62 155 GLY A CA 1
ATOM 1236 C C . GLY A 1 155 ? 41.060 47.180 -37.974 1.00 40.62 155 GLY A C 1
ATOM 1237 O O . GLY A 1 155 ? 40.920 46.774 -39.131 1.00 40.62 155 GLY A O 1
ATOM 1238 N N . GLY A 1 156 ? 40.730 48.404 -37.576 1.00 35.91 156 GLY A N 1
ATOM 1239 C CA . GLY A 1 156 ? 40.208 49.440 -38.458 1.00 35.91 156 GLY A CA 1
ATOM 1240 C C . GLY A 1 156 ? 39.709 50.640 -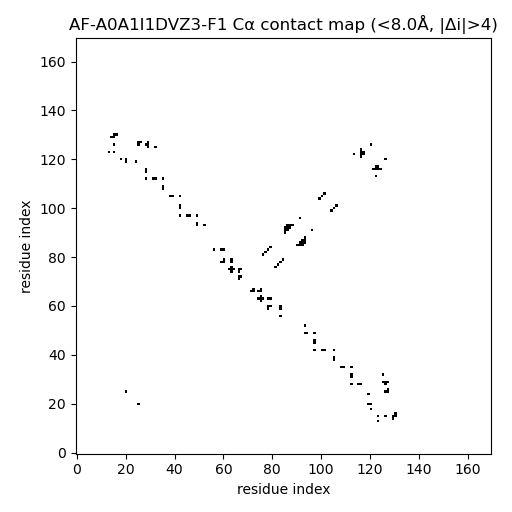37.665 1.00 35.91 156 GLY A C 1
ATOM 1241 O O . GLY A 1 156 ? 38.512 50.784 -37.473 1.00 35.91 156 GLY A O 1
ATOM 1242 N N . GLU A 1 157 ? 40.671 51.401 -37.148 1.00 40.16 157 GLU A N 1
ATOM 1243 C CA . GLU A 1 157 ? 40.705 52.863 -37.008 1.00 40.16 157 GLU A CA 1
ATOM 1244 C C . GLU A 1 157 ? 39.404 53.700 -37.032 1.00 40.16 157 GLU A C 1
ATOM 1246 O O . GLU A 1 157 ? 38.633 53.692 -37.989 1.00 40.16 157 GLU A O 1
ATOM 1251 N N . ASN A 1 158 ? 39.370 54.585 -36.028 1.00 41.66 158 ASN A N 1
ATOM 1252 C CA . ASN A 1 158 ? 39.155 56.035 -36.111 1.00 41.66 158 ASN A CA 1
ATOM 1253 C C . ASN A 1 158 ? 37.856 56.652 -35.567 1.00 41.66 158 ASN A C 1
ATOM 1255 O O . ASN A 1 158 ? 36.766 56.512 -36.109 1.00 41.66 158 ASN A O 1
ATOM 1259 N N . ASP A 1 159 ? 38.116 57.467 -34.539 1.00 41.56 159 ASP A N 1
ATOM 1260 C CA . ASP A 1 159 ? 37.799 58.891 -34.454 1.00 41.56 159 ASP A CA 1
ATOM 1261 C C . ASP A 1 159 ? 36.359 59.328 -34.154 1.00 41.56 159 ASP A C 1
ATOM 1263 O O . ASP A 1 159 ? 35.508 59.472 -35.023 1.00 41.56 159 ASP A O 1
ATOM 1267 N N . ASN A 1 160 ? 36.239 59.777 -32.902 1.00 41.78 160 ASN A N 1
ATOM 1268 C CA . ASN A 1 160 ? 36.000 61.178 -32.551 1.00 41.78 160 ASN A CA 1
ATOM 1269 C C . ASN A 1 160 ? 34.572 61.625 -32.201 1.00 41.78 160 ASN A C 1
ATOM 1271 O O . ASN A 1 160 ? 33.615 61.439 -32.942 1.00 41.78 160 ASN A O 1
ATOM 1275 N N . ASP A 1 161 ? 34.582 62.402 -31.115 1.00 37.78 161 ASP A N 1
ATOM 1276 C CA . ASP A 1 161 ? 33.710 63.520 -30.760 1.00 37.78 161 ASP A CA 1
ATOM 1277 C C . ASP A 1 161 ? 32.287 63.266 -30.264 1.00 37.78 161 ASP A C 1
ATOM 1279 O O . ASP A 1 161 ? 31.520 62.484 -30.813 1.00 37.78 161 ASP A O 1
ATOM 1283 N N . GLY A 1 162 ? 31.922 64.069 -29.262 1.00 40.97 162 GLY A N 1
ATOM 1284 C CA . GLY A 1 162 ? 30.538 64.278 -28.857 1.00 40.97 162 GLY A CA 1
ATOM 1285 C C . GLY A 1 162 ? 30.273 63.995 -27.388 1.00 40.97 162 GLY A C 1
ATOM 1286 O O . GLY A 1 162 ? 29.568 63.049 -27.056 1.00 40.97 162 GLY A O 1
ATOM 1287 N N . GLY A 1 163 ? 30.833 64.824 -26.509 1.00 40.25 163 GLY A N 1
ATOM 1288 C CA . GLY A 1 163 ? 30.289 64.980 -25.166 1.00 40.25 163 GLY A CA 1
ATOM 1289 C C . GLY A 1 163 ? 28.957 65.739 -25.162 1.00 40.25 163 GLY A C 1
ATOM 1290 O O . GLY A 1 163 ? 28.554 66.316 -26.170 1.00 40.25 163 GLY A O 1
ATOM 1291 N N . ASP A 1 164 ? 28.398 65.804 -23.956 1.00 42.69 164 ASP A N 1
ATOM 1292 C CA . ASP A 1 164 ? 27.298 66.654 -23.483 1.00 42.69 164 ASP A CA 1
ATOM 1293 C C . ASP A 1 164 ? 25.882 66.055 -23.508 1.00 42.69 164 ASP A C 1
ATOM 1295 O O . ASP A 1 164 ? 25.417 65.508 -24.505 1.00 42.69 164 ASP A O 1
ATOM 1299 N N . GLY A 1 165 ? 25.207 66.168 -22.360 1.00 46.50 165 GLY A N 1
ATOM 1300 C CA . GLY A 1 165 ? 23.848 65.671 -22.139 1.00 46.50 165 GLY A CA 1
ATOM 1301 C C . GLY A 1 165 ? 23.573 65.228 -20.702 1.00 46.50 165 GLY A C 1
ATOM 1302 O O . GLY A 1 165 ? 23.367 64.047 -20.442 1.00 46.50 165 GLY A O 1
ATOM 1303 N N . THR A 1 166 ? 23.610 66.175 -19.768 1.00 51.59 166 THR A N 1
ATOM 1304 C CA . THR A 1 166 ? 23.013 66.098 -18.423 1.00 51.59 166 THR A CA 1
ATOM 1305 C C . THR A 1 166 ? 21.489 65.943 -18.458 1.00 51.59 166 THR A C 1
ATOM 1307 O O . THR A 1 166 ? 20.889 66.425 -19.411 1.00 51.59 166 THR A O 1
ATOM 1310 N N . GLU A 1 167 ? 20.917 65.371 -17.385 1.00 46.75 167 GLU A N 1
ATOM 1311 C CA . GLU A 1 167 ? 19.605 65.629 -16.717 1.00 46.75 167 GLU A CA 1
ATOM 1312 C C . GLU A 1 167 ? 19.170 64.306 -16.041 1.00 46.75 167 GLU A C 1
ATOM 1314 O O . GLU A 1 167 ? 19.097 63.275 -16.702 1.00 46.75 167 GLU A O 1
ATOM 1319 N N . ASP A 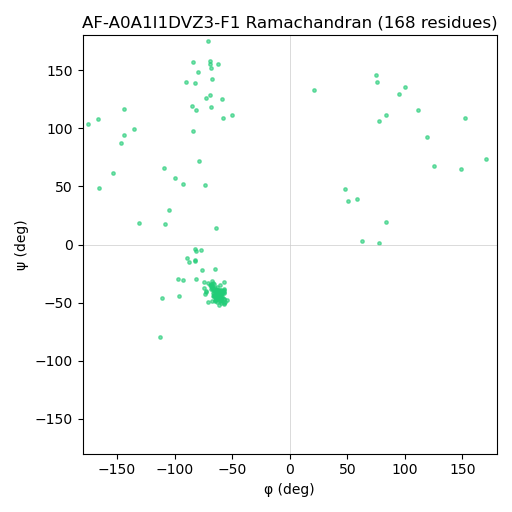1 168 ? 19.169 64.143 -14.715 1.00 45.91 168 ASP A N 1
ATOM 1320 C CA . ASP A 1 168 ? 18.444 64.824 -13.619 1.00 45.91 168 ASP A CA 1
ATOM 1321 C C . ASP A 1 168 ? 16.958 64.431 -13.499 1.00 45.91 168 ASP A C 1
ATOM 1323 O O . ASP A 1 168 ? 16.281 64.169 -14.488 1.00 45.91 168 ASP A O 1
ATOM 1327 N N . ASP A 1 169 ? 16.518 64.418 -12.240 1.00 44.12 169 ASP A N 1
ATOM 1328 C CA . ASP A 1 169 ? 15.178 64.220 -11.678 1.00 44.12 169 ASP A CA 1
ATOM 1329 C C . ASP A 1 169 ? 14.641 62.789 -11.469 1.00 44.12 169 ASP A C 1
ATOM 1331 O O . ASP A 1 169 ? 14.213 62.095 -12.395 1.00 44.12 169 ASP A O 1
ATOM 1335 N N . GLY A 1 170 ? 14.503 62.432 -10.180 1.00 44.88 170 GLY A N 1
ATOM 1336 C CA . GLY A 1 170 ? 13.358 61.654 -9.684 1.00 44.88 170 GLY A CA 1
ATOM 1337 C C . GLY A 1 170 ? 13.639 60.617 -8.614 1.00 44.88 170 GLY A C 1
ATOM 1338 O O . GLY A 1 170 ? 13.496 59.423 -8.950 1.00 44.88 170 GLY A O 1
#

pLDDT: mean 82.37, std 22.69, range [35.91, 98.88]

Radius of gyration: 33.64 Å; Cα contacts (8 Å, |Δi|>4): 84; chains: 1; bounding box: 82×77×72 Å

Solvent-accessible surface area (backbone atoms only — not comparable to full-atom values): 10475 Å² total; per-residue (Å²): 134,85,81,85,92,80,75,90,67,75,90,84,65,86,63,61,76,80,57,92,64,53,75,66,55,50,53,49,53,52,51,47,55,54,49,50,54,52,50,53,49,50,52,52,51,48,52,51,49,37,53,52,50,52,54,50,51,53,53,52,52,52,46,27,55,55,30,42,76,73,69,38,50,72,61,20,49,47,38,62,72,55,56,69,76,46,31,82,55,96,66,36,46,56,63,56,56,49,49,51,44,50,74,44,61,48,44,56,51,51,53,50,48,52,51,53,34,36,76,72,46,78,56,54,75,62,44,66,61,47,51,50,53,47,54,57,47,56,52,53,57,52,55,66,68,65,68,76,80,83,81,85,88,79,88,80,87,85,85,85,89,83,83,90,84,88,83,86,88,134

Sequence (170 aa):
MTSDPDSDADPDVADGDDLELTEAEEQALHAMQLGIEYIYRAYGSLLEFHHHVGRAMNRMADAEDELREAGHEEWADQLRDEHLPAGAIDDRWTFELVDEFSAEFLEEMDDLEASVREDLADGTPHVSERRHKQHLRERADSDEYGGGEAERGRGGENDNDGGDGTEDDG

Secondary structure (DSSP, 8-state):
-PPP------SS---TTS----HHHHHHHHHHHHHHHHHHHHHHHHHHHHHHHHHHHHHHHHHHHHHHHTT-HHHHHHIIIIISSS-SBTTB-HHHHHHHIIIIIIHHHHHHHHHHHHHHHTT-S-HHHHHHHHHHHHHHHHHHHHTTS---------------------

Foldseek 3Di:
DDDDDDDPPPPDAPQLVPAPDDPVLVVVLVVLVVVLVVLVVVLVVLVVVLVVVVVVLVVLLVVLVVCVVVVNPVVSCCCVPPPSQADPPPRPPSVVVSCCSVVPVSVVSVVVSQVSCCVRRVSRPPSVVSVVVVVVVVVVVVVVVPPPPPDDDDDDDDDDDDDDDDDDDD